Protein AF-A0A9N9SBW0-F1 (afdb_monomer_lite)

Foldseek 3Di:
DDDDDDDDDDPPPPPPPVVVVVVVVVVVVVVVVVVVVVVVVVVVPPPPCPPPNPPDQPPVNVCVVQPPPPPVSVVVVVVVVVVVVVVVVVVVVVVVCVVVPVPPPPPPPPPDPPPPDDPPDPVVVVVVVVVVVVVVVVVVVVVVVVVPDDDD

Organism: Phaedon cochleariae (NCBI:txid80249)

Structure (mmCIF, N/CA/C/O backbone):
data_AF-A0A9N9SBW0-F1
#
_entry.id   AF-A0A9N9SBW0-F1
#
loop_
_atom_site.group_PDB
_atom_site.id
_atom_site.type_symbol
_atom_site.label_atom_id
_atom_site.label_alt_id
_atom_site.label_comp_id
_atom_site.label_asym_id
_atom_site.label_entity_id
_atom_site.label_seq_id
_atom_site.pdbx_PDB_ins_code
_atom_site.Cartn_x
_atom_site.Cartn_y
_atom_site.Cartn_z
_atom_site.occupancy
_atom_site.B_iso_or_equiv
_atom_site.auth_seq_id
_atom_site.auth_comp_id
_atom_site.auth_asym_id
_atom_site.auth_atom_id
_atom_site.pdbx_PDB_model_num
ATOM 1 N N . MET A 1 1 ? 75.207 33.709 -36.723 1.00 50.56 1 MET A N 1
ATOM 2 C CA . MET A 1 1 ? 73.966 33.014 -37.148 1.00 50.56 1 MET A CA 1
ATOM 3 C C . MET A 1 1 ? 74.133 31.522 -36.895 1.00 50.56 1 MET A C 1
ATOM 5 O O . MET A 1 1 ? 75.233 31.042 -37.138 1.00 50.56 1 MET A O 1
ATOM 9 N N . ARG A 1 2 ? 73.044 30.842 -36.482 1.00 40.44 2 ARG A N 1
ATOM 10 C CA . ARG A 1 2 ? 72.905 29.443 -35.987 1.00 40.44 2 ARG A CA 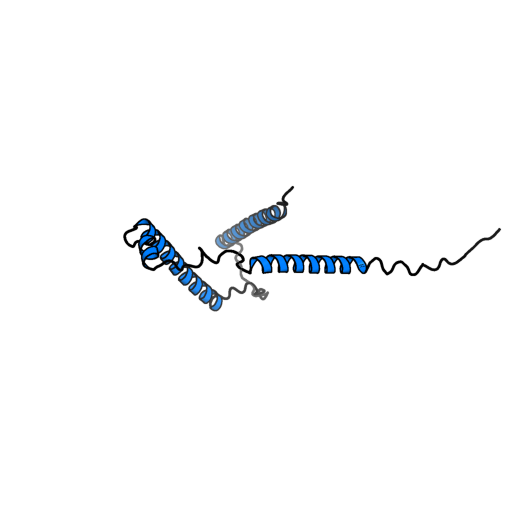1
ATOM 11 C C . ARG A 1 2 ? 73.156 29.338 -34.470 1.00 40.44 2 ARG A C 1
ATOM 13 O O . ARG A 1 2 ? 74.299 29.469 -34.066 1.00 40.44 2 ARG A O 1
ATOM 20 N N . SER A 1 3 ? 72.190 29.361 -33.541 1.00 46.91 3 SER A N 1
ATOM 21 C CA . SER A 1 3 ? 70.863 28.727 -33.336 1.00 46.91 3 SER A CA 1
ATOM 22 C C . SER A 1 3 ? 70.890 27.250 -32.911 1.00 46.91 3 SER A C 1
ATOM 24 O O . SER A 1 3 ? 71.435 26.419 -33.632 1.00 46.91 3 SER A O 1
ATOM 26 N N . ASN A 1 4 ? 70.151 26.988 -31.819 1.00 41.09 4 ASN A N 1
ATOM 27 C CA . ASN A 1 4 ? 69.630 25.723 -31.263 1.00 41.09 4 ASN A CA 1
ATOM 28 C C . ASN A 1 4 ? 70.571 24.944 -30.323 1.00 41.09 4 ASN A C 1
ATOM 30 O O . ASN A 1 4 ? 71.729 24.737 -30.640 1.00 41.09 4 ASN A O 1
ATOM 34 N N . GLY A 1 5 ? 70.143 24.447 -29.161 1.00 45.44 5 GLY A N 1
ATOM 35 C CA . GLY A 1 5 ? 68.828 24.457 -28.521 1.00 45.44 5 GLY A CA 1
ATOM 36 C C . GLY A 1 5 ? 68.987 24.020 -27.062 1.00 45.44 5 GLY A C 1
ATOM 37 O O . GLY A 1 5 ? 69.590 22.988 -26.781 1.00 45.44 5 GLY A O 1
ATOM 38 N N . SER A 1 6 ? 68.484 24.840 -26.140 1.00 42.59 6 SER A N 1
ATOM 39 C CA . SER A 1 6 ? 68.363 24.497 -24.724 1.00 42.59 6 SER A CA 1
ATOM 40 C C . SER A 1 6 ? 67.178 23.547 -24.576 1.00 42.59 6 SER A C 1
ATOM 42 O O . SER A 1 6 ? 66.046 23.919 -24.884 1.00 42.59 6 SER A O 1
ATOM 44 N N . ALA A 1 7 ? 67.455 22.309 -24.172 1.00 44.34 7 ALA A N 1
ATOM 45 C CA . ALA A 1 7 ? 66.445 21.322 -23.844 1.00 44.34 7 ALA A CA 1
ATOM 46 C C . ALA A 1 7 ? 65.642 21.815 -22.632 1.00 44.34 7 ALA A C 1
ATOM 48 O O . ALA A 1 7 ? 66.133 21.843 -21.505 1.00 44.34 7 ALA A O 1
ATOM 49 N N . THR A 1 8 ? 64.396 22.210 -22.870 1.00 46.34 8 THR A N 1
ATOM 50 C CA . THR A 1 8 ? 63.397 22.375 -21.817 1.00 46.34 8 THR A CA 1
ATOM 51 C C . THR A 1 8 ? 63.040 20.995 -21.278 1.00 46.34 8 THR A C 1
ATOM 53 O O . THR A 1 8 ? 62.223 20.282 -21.858 1.00 46.34 8 THR A O 1
ATOM 56 N N . SER A 1 9 ? 63.684 20.607 -20.180 1.00 54.94 9 SER A N 1
ATOM 57 C CA . SER A 1 9 ? 63.224 19.521 -19.315 1.00 54.94 9 SER A CA 1
ATOM 58 C C . SER A 1 9 ? 61.831 19.869 -18.772 1.00 54.94 9 SER A C 1
ATOM 60 O O . SER A 1 9 ? 61.637 20.999 -18.316 1.00 54.94 9 SER A O 1
ATOM 62 N N . PRO A 1 10 ? 60.848 18.953 -18.806 1.00 46.72 10 PRO A N 1
ATOM 63 C CA . PRO A 1 10 ? 59.523 19.238 -18.283 1.00 46.72 10 PRO A CA 1
ATOM 64 C C . PRO A 1 10 ? 59.597 19.297 -16.754 1.00 46.72 10 PRO A C 1
ATOM 66 O O . PRO A 1 10 ? 60.067 18.357 -16.111 1.00 46.72 10 PRO A O 1
ATOM 69 N N . SER A 1 11 ? 59.157 20.427 -16.193 1.00 46.09 11 SER A N 1
ATOM 70 C CA . SER A 1 11 ? 58.989 20.629 -14.753 1.00 46.09 11 SER A CA 1
ATOM 71 C C . SER A 1 11 ? 58.153 19.490 -14.170 1.00 46.09 11 SER A C 1
ATOM 73 O O . SER A 1 11 ? 57.085 19.145 -14.678 1.00 46.09 11 SER A O 1
ATOM 75 N N . SER A 1 12 ? 58.647 18.907 -13.087 1.00 55.41 12 SER A N 1
ATOM 76 C CA . SER A 1 12 ? 58.050 17.833 -12.291 1.00 55.41 12 SER A CA 1
ATOM 77 C C . SER A 1 12 ? 56.804 18.266 -11.497 1.00 55.41 12 SER A C 1
ATOM 79 O O . SER A 1 12 ? 56.531 17.719 -10.431 1.00 55.41 12 SER A O 1
ATOM 81 N N . GLU A 1 13 ? 56.043 19.242 -11.990 1.00 51.81 13 GLU A N 1
ATOM 82 C CA . GLU A 1 13 ? 54.932 19.875 -11.267 1.00 51.81 13 GLU A CA 1
ATOM 83 C C . GLU A 1 13 ? 53.538 19.458 -11.763 1.00 51.81 13 GLU A C 1
ATOM 85 O O . GLU A 1 13 ? 52.548 19.803 -11.131 1.00 51.81 13 GLU A O 1
ATOM 90 N N . ASP A 1 14 ? 53.430 18.641 -12.816 1.00 48.56 14 ASP A N 1
ATOM 91 C CA . ASP A 1 14 ? 52.126 18.305 -13.423 1.00 48.56 14 ASP A CA 1
ATOM 92 C C . ASP A 1 14 ? 51.534 16.940 -12.999 1.00 48.56 14 ASP A C 1
ATOM 94 O O . ASP A 1 14 ? 50.572 16.440 -13.573 1.00 48.56 14 ASP A O 1
ATOM 98 N N . ARG A 1 15 ? 52.089 16.283 -11.968 1.00 51.72 15 ARG A N 1
ATOM 99 C CA . ARG A 1 15 ? 51.561 14.989 -11.465 1.00 51.72 15 ARG A CA 1
ATOM 100 C C . ARG A 1 15 ? 50.748 15.082 -10.173 1.00 51.72 15 ARG A C 1
ATOM 102 O O . ARG A 1 15 ? 50.305 14.055 -9.665 1.00 51.72 15 ARG A O 1
ATOM 109 N N . ARG A 1 16 ? 50.547 16.285 -9.626 1.00 51.50 16 ARG A N 1
ATOM 110 C CA . ARG A 1 16 ? 49.811 16.500 -8.361 1.00 51.50 16 ARG A CA 1
ATOM 111 C C . ARG A 1 16 ? 48.376 17.007 -8.562 1.00 51.50 16 ARG A C 1
ATOM 113 O O . ARG A 1 16 ? 47.607 17.040 -7.609 1.00 51.50 16 ARG A O 1
ATOM 120 N N . SER A 1 17 ? 48.007 17.335 -9.796 1.00 54.47 17 SER A N 1
ATOM 121 C CA . SER A 1 17 ? 46.719 17.935 -10.163 1.00 54.47 17 SER A CA 1
ATOM 122 C C . SER A 1 17 ? 45.614 16.894 -10.392 1.00 54.47 17 SER A C 1
ATOM 124 O O . SER A 1 17 ? 44.450 17.156 -10.121 1.00 54.47 17 SER A O 1
ATOM 126 N N . THR A 1 18 ? 45.959 15.689 -10.861 1.00 55.38 18 THR A N 1
ATOM 127 C CA . THR A 1 18 ? 44.968 14.691 -11.316 1.00 55.38 18 THR A CA 1
ATOM 128 C C . THR A 1 18 ? 44.547 13.677 -10.249 1.00 55.38 18 THR A C 1
ATOM 130 O O . THR A 1 18 ? 43.467 13.101 -10.348 1.00 55.38 18 THR A O 1
ATOM 133 N N . ALA A 1 19 ? 45.362 13.474 -9.208 1.00 56.06 19 ALA A N 1
ATOM 134 C CA . ALA A 1 19 ? 45.031 12.607 -8.071 1.00 56.06 19 ALA A CA 1
ATOM 135 C C . ALA A 1 19 ? 44.216 13.329 -6.982 1.00 56.06 19 ALA A C 1
ATOM 137 O O . ALA A 1 19 ? 43.522 12.679 -6.205 1.00 56.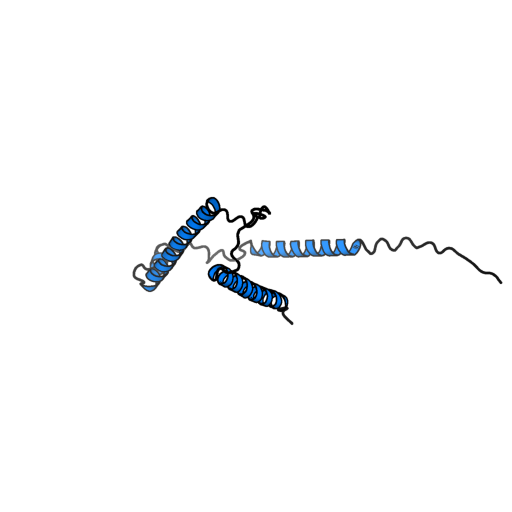06 19 ALA A O 1
ATOM 138 N N . ALA A 1 20 ? 44.268 14.665 -6.952 1.00 60.28 20 ALA A N 1
ATOM 139 C CA . ALA A 1 20 ? 43.554 15.476 -5.973 1.00 60.28 20 ALA A CA 1
ATOM 140 C C . ALA A 1 20 ? 42.035 15.452 -6.206 1.00 60.28 20 ALA A C 1
ATOM 142 O O . ALA A 1 20 ? 41.277 15.313 -5.256 1.00 60.28 20 ALA A O 1
ATOM 143 N N . GLU A 1 21 ? 41.574 15.508 -7.455 1.00 71.81 21 GLU A N 1
ATOM 144 C CA . GLU A 1 21 ? 40.142 15.511 -7.791 1.00 71.81 21 GLU A CA 1
ATOM 145 C C . GLU A 1 21 ? 39.354 14.298 -7.252 1.00 71.81 21 GLU A C 1
ATOM 147 O O . GLU A 1 21 ? 38.363 14.501 -6.541 1.00 71.81 21 GLU A O 1
ATOM 152 N N . PRO A 1 22 ? 39.758 13.032 -7.501 1.00 81.25 22 PRO A N 1
ATOM 153 C CA . PRO A 1 22 ? 39.032 11.883 -6.959 1.00 81.25 22 PRO A CA 1
ATOM 154 C C . PRO A 1 22 ? 39.120 11.803 -5.428 1.00 81.25 22 PRO A C 1
ATOM 156 O O . PRO A 1 22 ? 38.167 11.358 -4.785 1.00 81.25 22 PRO A O 1
ATOM 159 N N . GLU A 1 23 ? 40.221 12.270 -4.833 1.00 85.44 23 GLU A N 1
ATOM 160 C CA . GLU A 1 23 ? 40.404 12.326 -3.380 1.00 85.44 23 GLU A CA 1
ATOM 161 C C . GLU A 1 23 ? 39.472 13.363 -2.734 1.00 85.44 23 GLU A C 1
ATOM 163 O O . GLU A 1 23 ? 38.778 13.044 -1.768 1.00 85.44 23 GLU A O 1
ATOM 168 N N . GLN A 1 24 ? 39.360 14.566 -3.308 1.00 85.94 24 GLN A N 1
ATOM 169 C CA . GLN A 1 24 ? 38.438 15.602 -2.831 1.00 85.94 24 GLN A CA 1
ATOM 170 C C . GLN A 1 24 ? 36.971 15.187 -2.998 1.00 85.94 24 GLN A C 1
ATOM 172 O O . GLN A 1 24 ? 36.145 15.426 -2.110 1.00 85.94 24 GLN A O 1
ATOM 177 N N . GLN A 1 25 ? 36.624 14.509 -4.095 1.00 89.19 25 GLN A N 1
ATOM 178 C CA . GLN A 1 25 ? 35.280 13.962 -4.297 1.00 89.19 25 GLN A CA 1
ATOM 179 C C . GLN A 1 25 ? 34.954 12.862 -3.279 1.00 89.19 25 GLN A C 1
ATOM 181 O O . GLN A 1 25 ? 33.853 12.839 -2.721 1.00 89.19 25 GLN A O 1
ATOM 186 N N . ALA A 1 26 ? 35.901 11.958 -3.011 1.00 92.06 26 ALA A N 1
ATOM 187 C CA . ALA A 1 26 ? 35.743 10.919 -1.997 1.00 92.06 26 ALA A CA 1
ATOM 188 C C . ALA A 1 26 ? 35.609 11.527 -0.592 1.00 92.06 26 ALA A C 1
ATOM 190 O O . ALA A 1 26 ? 34.689 11.169 0.146 1.00 92.06 26 ALA A O 1
ATOM 191 N N . ALA A 1 27 ? 36.451 12.505 -0.252 1.00 94.12 27 ALA A N 1
ATOM 192 C CA . ALA A 1 27 ? 36.383 13.230 1.011 1.00 94.12 27 ALA A CA 1
ATOM 193 C C . ALA A 1 27 ? 35.031 13.937 1.182 1.00 94.12 27 ALA A C 1
ATOM 195 O O . ALA A 1 27 ? 34.382 13.783 2.216 1.00 94.12 27 ALA A O 1
ATOM 196 N N . THR A 1 28 ? 34.545 14.623 0.144 1.00 92.94 28 THR A N 1
ATOM 197 C CA . THR A 1 28 ? 33.238 15.300 0.156 1.00 92.94 28 THR A CA 1
ATOM 198 C C . THR A 1 28 ? 32.091 14.308 0.360 1.00 92.94 28 THR A C 1
ATOM 200 O O . THR A 1 28 ? 31.177 14.572 1.143 1.00 92.94 28 THR A O 1
ATOM 203 N N . LYS A 1 29 ? 32.1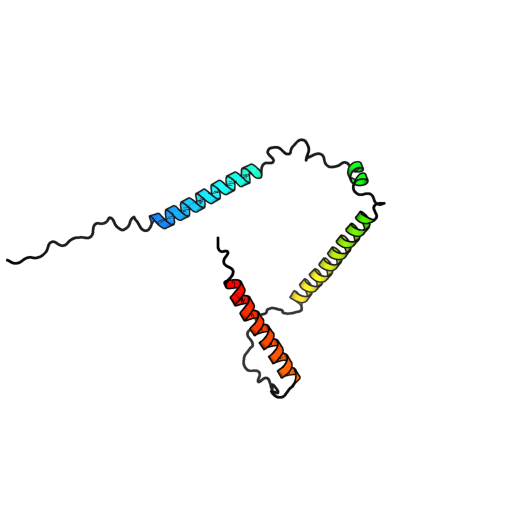46 13.127 -0.274 1.00 95.81 29 LYS A N 1
ATOM 204 C CA . LYS A 1 29 ? 31.155 12.053 -0.075 1.00 95.81 29 LYS A CA 1
ATOM 205 C C . LYS A 1 29 ? 31.162 11.533 1.359 1.00 95.81 29 LYS A C 1
ATOM 207 O O . LYS A 1 29 ? 30.096 11.396 1.955 1.00 95.81 29 LYS A O 1
ATOM 212 N N . ILE A 1 30 ? 32.341 11.288 1.932 1.00 94.69 30 ILE A N 1
ATOM 213 C CA . ILE A 1 30 ? 32.485 10.822 3.319 1.00 94.69 30 ILE A CA 1
ATOM 214 C C . ILE A 1 30 ? 31.972 11.887 4.297 1.00 94.69 30 ILE A C 1
ATOM 216 O O . ILE A 1 30 ? 31.213 11.570 5.213 1.00 94.69 30 ILE A O 1
ATOM 220 N N . GLN A 1 31 ? 32.307 13.159 4.078 1.00 94.06 31 GLN A N 1
ATOM 221 C CA . GLN A 1 31 ? 31.833 14.277 4.896 1.00 94.06 31 GLN A CA 1
ATOM 222 C C . GLN A 1 31 ? 30.311 14.445 4.809 1.00 94.06 31 GLN A C 1
ATOM 224 O O . GLN A 1 31 ? 29.645 14.603 5.835 1.00 94.06 31 GLN A O 1
ATOM 229 N N . ALA A 1 32 ? 29.742 14.365 3.604 1.00 94.75 32 ALA A N 1
ATOM 230 C CA . ALA A 1 32 ? 28.301 14.437 3.389 1.00 94.75 32 ALA A CA 1
ATOM 231 C C . ALA A 1 32 ? 27.572 13.256 4.049 1.00 94.75 32 ALA A C 1
ATOM 233 O O . ALA A 1 32 ? 26.579 13.464 4.752 1.00 94.75 32 ALA A O 1
ATOM 234 N N . ALA A 1 33 ? 28.097 12.037 3.890 1.00 95.12 33 ALA A N 1
ATOM 235 C CA . ALA A 1 33 ? 27.565 10.835 4.520 1.00 95.12 33 ALA A CA 1
ATOM 236 C C . ALA A 1 33 ? 27.621 10.930 6.050 1.00 95.12 33 ALA A C 1
ATOM 238 O O . ALA A 1 33 ? 26.631 10.639 6.718 1.00 95.12 33 ALA A O 1
ATOM 239 N N . PHE A 1 34 ? 28.731 11.406 6.616 1.00 95.62 34 PHE A N 1
ATOM 240 C CA . PHE A 1 34 ? 28.892 11.558 8.060 1.00 95.62 34 PHE A CA 1
ATOM 241 C C . PHE A 1 34 ? 27.989 12.652 8.637 1.00 95.62 34 PHE A C 1
ATOM 243 O O . PHE A 1 34 ? 27.331 12.437 9.655 1.00 95.62 34 PHE A O 1
ATOM 250 N N . ARG A 1 35 ? 27.882 13.807 7.966 1.00 93.44 35 ARG A N 1
ATOM 251 C CA . ARG A 1 35 ? 26.934 14.868 8.340 1.00 93.44 35 ARG A CA 1
ATOM 252 C C . ARG A 1 35 ? 25.496 14.349 8.309 1.00 93.44 35 ARG A C 1
ATOM 254 O O . ARG A 1 35 ? 24.746 14.570 9.259 1.00 93.44 35 ARG A O 1
ATOM 261 N N . GLY A 1 36 ? 25.137 13.609 7.259 1.00 95.62 36 GLY A N 1
ATOM 262 C CA . GLY A 1 36 ? 23.840 12.947 7.139 1.00 95.62 36 GLY A CA 1
ATOM 263 C C . GLY A 1 36 ? 23.602 11.927 8.252 1.00 95.62 36 GLY A C 1
ATOM 264 O O . GLY A 1 36 ? 22.545 11.934 8.874 1.00 95.62 36 GLY A O 1
ATOM 265 N N . HIS A 1 37 ? 24.592 11.091 8.562 1.00 94.44 37 HIS A N 1
ATOM 266 C CA . HIS A 1 37 ? 24.520 10.106 9.637 1.00 94.44 37 HIS A CA 1
ATOM 267 C C . HIS A 1 37 ? 24.346 10.762 11.013 1.00 94.44 37 HIS A C 1
ATOM 269 O O . HIS A 1 37 ? 23.492 10.325 11.776 1.00 94.44 37 HIS A O 1
ATOM 275 N N . ARG A 1 38 ? 25.075 11.847 11.317 1.00 91.50 38 ARG A N 1
ATOM 276 C CA . ARG A 1 38 ? 24.911 12.612 12.569 1.00 91.50 38 ARG A CA 1
ATOM 277 C C . ARG A 1 38 ? 23.514 13.211 12.697 1.00 91.50 38 ARG A C 1
ATOM 279 O O . ARG A 1 38 ? 22.912 13.102 13.757 1.00 91.50 38 ARG A O 1
ATOM 286 N N . SER A 1 39 ? 22.996 13.798 11.618 1.00 88.56 39 SER A N 1
ATOM 287 C CA . SER A 1 39 ? 21.649 14.380 11.588 1.00 88.56 39 SER A CA 1
ATOM 288 C C . SER A 1 39 ? 20.562 13.307 11.760 1.00 88.56 39 SER A C 1
ATOM 290 O O . SER A 1 39 ? 19.613 13.479 12.521 1.00 88.56 39 SER A O 1
ATOM 292 N N . ARG A 1 40 ? 20.739 12.134 11.138 1.00 89.25 40 ARG A N 1
ATOM 293 C CA . ARG A 1 40 ? 19.863 10.970 11.348 1.00 89.25 40 ARG A CA 1
ATOM 294 C C . ARG A 1 40 ? 19.992 10.396 12.761 1.00 89.25 40 ARG A C 1
ATOM 296 O O . ARG A 1 40 ? 18.985 10.007 13.334 1.00 89.25 40 ARG A O 1
ATOM 303 N N . GLN A 1 41 ? 21.190 10.368 13.350 1.00 86.19 41 GLN A N 1
ATOM 304 C CA . GLN A 1 41 ? 21.402 9.920 14.731 1.00 86.19 41 GLN A CA 1
ATOM 305 C C . GLN A 1 41 ? 20.769 10.860 15.759 1.00 86.19 41 GLN A C 1
ATOM 307 O O . GLN A 1 41 ? 20.182 10.368 16.719 1.00 86.19 41 GLN A O 1
ATOM 312 N N . SER A 1 42 ? 20.841 12.181 15.560 1.00 78.69 42 SER A N 1
ATOM 313 C CA . SER A 1 42 ? 20.170 13.136 16.449 1.00 78.69 42 SER A CA 1
ATOM 314 C C . SER A 1 42 ? 18.648 13.017 16.376 1.00 78.69 42 SER A C 1
ATOM 316 O O . SER A 1 42 ? 17.993 13.191 17.392 1.00 78.69 42 SER A O 1
ATOM 318 N N . MET A 1 43 ? 18.095 12.663 15.209 1.00 73.75 43 MET A N 1
ATOM 319 C CA . MET A 1 43 ? 16.663 12.363 15.050 1.00 73.75 43 MET A CA 1
ATOM 320 C C . MET A 1 43 ? 16.267 10.961 15.546 1.00 73.75 43 MET A C 1
ATOM 322 O O . MET A 1 43 ? 15.108 10.727 15.866 1.00 73.75 43 MET A O 1
ATOM 326 N N . LYS A 1 44 ? 17.212 10.012 15.608 1.00 76.44 44 LYS A N 1
ATOM 327 C CA . LYS A 1 44 ? 16.980 8.646 16.110 1.00 76.44 44 LYS A CA 1
ATOM 328 C C . LYS A 1 44 ? 16.902 8.588 17.641 1.00 76.44 44 LYS A C 1
ATOM 330 O O . LYS A 1 44 ? 16.363 7.632 18.191 1.00 76.44 44 LYS A O 1
ATOM 335 N N . GLN A 1 45 ? 17.433 9.595 18.330 1.00 58.28 45 GLN A N 1
ATOM 336 C CA . GLN A 1 45 ? 17.143 9.829 19.741 1.00 58.28 45 GLN A CA 1
ATOM 337 C C . GLN A 1 45 ? 15.772 10.518 19.822 1.00 58.28 45 GLN A C 1
ATOM 339 O O . GLN A 1 45 ? 15.619 11.576 19.214 1.00 58.28 45 GLN A O 1
ATOM 344 N N . PRO A 1 46 ? 14.776 9.983 20.553 1.00 56.97 46 PRO A N 1
ATOM 345 C CA . PRO A 1 46 ? 13.522 10.687 20.800 1.00 56.97 46 PRO A CA 1
ATOM 346 C C . PRO A 1 46 ? 13.788 11.842 21.777 1.00 56.97 46 PRO A C 1
ATOM 348 O O . PRO A 1 46 ? 13.460 11.776 22.961 1.00 56.97 46 PRO A O 1
ATOM 351 N N . ALA A 1 47 ? 14.444 12.895 21.296 1.00 53.56 47 ALA A N 1
ATOM 352 C CA . ALA A 1 47 ? 14.597 14.149 22.007 1.00 53.56 47 ALA A CA 1
ATOM 353 C C . ALA A 1 47 ? 13.261 14.900 21.915 1.00 53.56 47 ALA A C 1
ATOM 355 O O . ALA A 1 47 ? 13.049 15.689 21.000 1.00 53.56 47 ALA A O 1
ATOM 356 N N . GLY A 1 48 ? 12.344 14.591 22.839 1.00 49.81 48 GLY A N 1
ATOM 357 C CA . GLY A 1 48 ? 11.135 15.392 23.074 1.00 49.81 48 GLY A CA 1
ATOM 358 C C . GLY A 1 48 ? 9.785 14.671 23.032 1.00 49.81 48 GLY A C 1
ATOM 359 O O . GLY A 1 48 ? 8.774 15.323 23.238 1.00 49.81 48 GLY A O 1
ATOM 360 N N . ALA A 1 49 ? 9.725 13.353 22.819 1.00 49.34 49 ALA A N 1
ATOM 361 C CA . ALA A 1 49 ? 8.454 12.607 22.755 1.00 49.34 49 ALA A CA 1
ATOM 362 C C . ALA A 1 49 ? 8.189 11.736 24.001 1.00 49.34 49 ALA A C 1
ATOM 364 O O . ALA A 1 49 ? 7.673 10.627 23.884 1.00 49.34 49 ALA A O 1
ATOM 365 N N . LYS A 1 50 ? 8.613 12.180 25.192 1.00 51.25 50 LYS A N 1
ATOM 366 C CA . LYS A 1 50 ? 8.628 11.341 26.407 1.00 51.25 50 LYS A CA 1
ATOM 367 C C . LYS A 1 50 ? 7.657 11.724 27.527 1.00 51.25 50 LYS A C 1
ATOM 369 O O . LYS A 1 50 ? 7.794 11.155 28.601 1.00 51.25 50 LYS A O 1
ATOM 374 N N . GLU A 1 51 ? 6.652 12.567 27.289 1.00 52.09 51 GLU A N 1
ATOM 375 C CA . GLU A 1 51 ? 5.597 12.786 28.304 1.00 52.09 51 GLU A CA 1
ATOM 376 C C . GLU A 1 51 ? 4.146 12.648 27.814 1.00 52.09 51 GLU A C 1
ATOM 378 O O . GLU A 1 51 ? 3.297 12.301 28.625 1.00 52.09 51 GLU A O 1
ATOM 383 N N . GLU A 1 52 ? 3.851 12.750 26.511 1.00 50.81 52 GLU A N 1
ATOM 384 C CA . GLU A 1 52 ? 2.476 12.530 25.999 1.00 50.81 52 GLU A CA 1
ATOM 385 C C . GLU A 1 52 ? 2.321 11.342 25.036 1.00 50.81 52 GLU A C 1
ATOM 387 O O . GLU A 1 52 ? 1.240 10.774 24.941 1.00 50.81 52 GLU A O 1
ATOM 392 N N . ALA A 1 53 ? 3.392 10.886 24.377 1.00 53.62 53 ALA A N 1
ATOM 393 C CA . ALA A 1 53 ? 3.323 9.796 23.391 1.00 53.62 53 ALA A CA 1
ATOM 394 C C . ALA A 1 53 ? 3.631 8.393 23.961 1.00 53.62 53 ALA A C 1
ATOM 396 O O . ALA A 1 53 ? 3.636 7.416 23.218 1.00 53.62 53 ALA A O 1
ATOM 397 N N . ALA A 1 54 ? 3.933 8.286 25.260 1.00 53.78 54 ALA A N 1
ATOM 398 C CA . ALA A 1 54 ? 4.354 7.039 25.912 1.00 53.78 54 ALA A CA 1
ATOM 399 C C . ALA A 1 54 ? 3.301 6.435 26.855 1.00 53.78 54 ALA A C 1
ATOM 401 O O . ALA A 1 54 ? 3.556 5.397 27.465 1.00 53.78 54 ALA A O 1
ATOM 402 N N . ARG A 1 55 ? 2.130 7.065 27.005 1.00 64.00 55 ARG A N 1
ATOM 403 C CA . ARG A 1 55 ? 1.019 6.419 27.702 1.00 64.00 55 ARG A CA 1
ATOM 404 C C . ARG A 1 55 ? 0.408 5.427 26.726 1.00 64.00 55 ARG A C 1
ATOM 406 O O . ARG A 1 55 ? -0.268 5.838 25.788 1.00 64.00 55 ARG A O 1
ATOM 413 N N . GLU A 1 56 ? 0.691 4.139 26.921 1.00 75.94 56 GLU A N 1
ATOM 414 C CA . GLU A 1 56 ? -0.071 3.097 26.235 1.00 75.94 56 GLU A CA 1
ATOM 415 C C . GLU A 1 56 ? -1.559 3.393 26.467 1.00 75.94 56 GLU A C 1
ATOM 417 O O . GLU A 1 56 ? -1.951 3.622 27.623 1.00 75.94 56 GLU A O 1
ATOM 422 N N . PRO A 1 57 ? -2.366 3.492 25.396 1.00 81.06 57 PRO A N 1
ATOM 423 C CA . PRO A 1 57 ? -3.782 3.766 25.546 1.00 81.06 57 PRO A CA 1
ATOM 424 C C . PRO A 1 57 ? -4.369 2.682 26.442 1.00 81.06 57 PRO A C 1
ATOM 426 O O . PRO A 1 57 ? -4.084 1.490 26.274 1.00 81.06 57 PRO A O 1
ATOM 429 N N . THR A 1 58 ? -5.130 3.093 27.455 1.00 86.56 58 THR A N 1
ATOM 430 C CA . THR A 1 58 ? -5.746 2.112 28.342 1.00 86.56 58 THR A CA 1
ATOM 431 C C . THR A 1 58 ? -6.727 1.275 27.531 1.00 86.56 58 THR A C 1
ATOM 433 O O . THR A 1 58 ? -7.281 1.719 26.525 1.00 86.56 58 THR A O 1
ATOM 436 N N . ARG A 1 59 ? -6.964 0.040 27.975 1.00 86.00 59 ARG A N 1
ATOM 437 C CA . ARG A 1 59 ? -7.934 -0.852 27.332 1.00 86.00 59 ARG A CA 1
ATOM 438 C C . ARG A 1 59 ? -9.300 -0.181 27.133 1.00 86.00 59 ARG A C 1
ATOM 440 O O . ARG A 1 59 ? -9.908 -0.358 26.090 1.00 86.00 59 ARG A O 1
ATOM 447 N N . GLU A 1 60 ? -9.735 0.614 28.105 1.00 86.62 60 GLU A N 1
ATOM 448 C CA . GLU A 1 60 ? -10.993 1.370 28.063 1.00 86.62 60 GLU A CA 1
ATOM 449 C C . GLU A 1 60 ? -11.002 2.422 26.943 1.00 86.62 60 GLU A C 1
ATOM 451 O O . GLU A 1 60 ? -11.988 2.540 26.227 1.00 86.62 60 GLU A O 1
ATOM 456 N N . GLN A 1 61 ? -9.890 3.137 26.742 1.00 86.56 61 GLN A N 1
ATOM 457 C CA . GLN A 1 61 ? -9.756 4.123 25.662 1.00 86.56 61 GLN A CA 1
ATOM 458 C C . GLN A 1 61 ? -9.794 3.455 24.283 1.00 86.56 61 GLN A C 1
ATOM 460 O O . GLN A 1 61 ? -10.416 3.971 23.361 1.00 86.56 61 GLN A O 1
ATOM 465 N N . LEU A 1 62 ? -9.174 2.278 24.155 1.00 87.31 62 LEU A N 1
ATOM 466 C CA . LEU A 1 62 ? -9.238 1.475 22.932 1.00 87.31 62 LEU A CA 1
ATOM 467 C C . LEU A 1 62 ? -10.644 0.920 22.681 1.00 87.31 62 LEU A C 1
ATOM 469 O O . LEU A 1 62 ? -11.088 0.901 21.541 1.00 87.31 62 LEU A O 1
ATOM 473 N N . GLU A 1 63 ? -11.349 0.464 23.716 1.00 86.56 63 GLU A N 1
ATOM 474 C CA . GLU A 1 63 ? -12.729 -0.024 23.584 1.00 86.56 63 GLU A CA 1
ATOM 475 C C . GLU A 1 63 ? -13.704 1.107 23.208 1.00 86.56 63 GLU A C 1
ATOM 477 O O . GLU A 1 63 ? -14.669 0.859 22.485 1.00 86.56 63 GLU A O 1
ATOM 482 N N . GLU A 1 64 ? -13.440 2.346 23.639 1.00 86.75 64 GLU A N 1
ATOM 483 C CA . GLU A 1 64 ? -14.224 3.526 23.255 1.00 86.75 64 GLU A CA 1
ATOM 484 C C . GLU A 1 64 ? -13.943 3.994 21.817 1.00 86.75 64 GLU A C 1
ATOM 486 O O . GLU A 1 64 ? -14.870 4.418 21.128 1.00 86.75 64 GLU A O 1
ATOM 491 N N . GLU A 1 65 ? -12.700 3.886 21.341 1.00 85.75 65 GLU A N 1
ATOM 492 C CA . GLU A 1 65 ? -12.323 4.235 19.963 1.00 85.75 65 GLU A CA 1
ATOM 493 C C . GLU A 1 65 ? -12.706 3.136 18.954 1.00 85.75 65 GLU A C 1
ATOM 495 O O . GLU A 1 65 ? -13.170 3.429 17.853 1.00 85.75 65 GLU A O 1
ATOM 500 N N . PHE A 1 66 ? -12.565 1.862 19.332 1.00 88.44 66 PHE A N 1
ATOM 501 C CA . PHE A 1 66 ? -12.827 0.697 18.481 1.00 88.44 66 PHE A CA 1
ATOM 502 C C . PHE A 1 66 ? -14.087 -0.052 18.906 1.00 88.44 66 PHE A C 1
ATOM 504 O O . PHE A 1 66 ? -14.055 -1.241 19.247 1.00 88.44 66 PHE A O 1
ATOM 511 N N . ARG A 1 67 ? -15.223 0.643 18.891 1.00 91.06 67 ARG A N 1
ATOM 512 C CA . ARG A 1 67 ? -16.471 0.053 19.369 1.00 91.06 67 ARG A CA 1
ATOM 513 C C . ARG A 1 67 ? -16.974 -1.034 18.426 1.00 91.06 67 ARG A C 1
ATOM 515 O O . ARG A 1 67 ? -17.036 -0.865 17.212 1.00 91.06 67 ARG A O 1
ATOM 522 N N . MET A 1 68 ? -17.406 -2.154 18.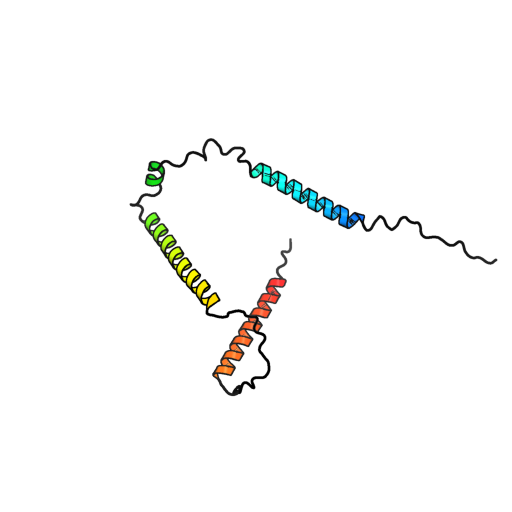998 1.00 84.38 68 MET A N 1
ATOM 523 C CA . MET A 1 68 ? -17.958 -3.271 18.223 1.00 84.38 68 MET A CA 1
ATOM 524 C C . MET A 1 68 ? -19.339 -2.982 17.616 1.00 84.38 68 MET A C 1
ATOM 526 O O . MET A 1 68 ? -19.782 -3.723 16.742 1.00 84.38 68 MET A O 1
ATOM 530 N N . ASP A 1 69 ? -20.031 -1.945 18.091 1.00 90.56 69 ASP A N 1
ATOM 531 C CA . ASP A 1 69 ? -21.307 -1.477 17.542 1.00 90.56 69 ASP A CA 1
ATOM 532 C C . ASP A 1 69 ? -21.130 -0.510 16.356 1.00 90.56 69 ASP A C 1
ATOM 534 O O . ASP A 1 69 ? -22.101 -0.234 15.649 1.00 90.56 69 ASP A O 1
ATOM 538 N N . ASP A 1 70 ? -19.905 -0.044 16.083 1.00 94.12 70 ASP A N 1
ATOM 539 C CA . ASP A 1 70 ? -19.601 0.788 14.922 1.00 94.12 70 ASP A CA 1
ATOM 540 C C . ASP A 1 70 ? -19.596 -0.060 13.639 1.00 94.12 70 ASP A C 1
ATOM 542 O O . ASP A 1 70 ? -18.680 -0.840 13.344 1.00 94.12 70 ASP A O 1
ATOM 546 N N . GLN A 1 71 ? -20.660 0.101 12.853 1.00 93.12 71 GLN A N 1
ATOM 547 C CA . GLN A 1 71 ? -20.859 -0.626 11.607 1.00 93.12 71 GLN A CA 1
ATOM 548 C C . GLN A 1 71 ? -19.808 -0.273 10.539 1.00 93.12 71 GLN A C 1
ATOM 550 O O . GLN A 1 71 ? -19.424 -1.152 9.759 1.00 93.12 71 GLN A O 1
ATOM 555 N N . GLU A 1 72 ? -19.329 0.975 10.493 1.00 93.88 72 GLU A N 1
ATOM 556 C CA . GLU A 1 72 ? -18.320 1.405 9.520 1.00 93.88 72 GLU A CA 1
ATOM 557 C C . GLU A 1 72 ? -16.967 0.778 9.845 1.00 93.88 72 GLU A C 1
ATOM 559 O O . GLU A 1 72 ? -16.323 0.192 8.964 1.00 93.88 72 GLU A O 1
ATOM 564 N N . LEU A 1 73 ? -16.584 0.812 11.123 1.00 93.62 73 LEU A N 1
ATOM 565 C CA . LEU A 1 73 ? -15.372 0.169 11.613 1.00 93.62 73 LEU A CA 1
ATOM 566 C C . LEU A 1 73 ? -15.396 -1.345 11.363 1.00 93.62 73 LEU A C 1
ATOM 568 O O . LEU A 1 73 ? -14.435 -1.898 10.817 1.00 93.62 73 LEU A O 1
ATOM 572 N N . CYS A 1 74 ? -16.506 -2.021 11.679 1.00 93.12 74 CYS A N 1
ATOM 573 C CA . CYS A 1 74 ? -16.665 -3.454 11.419 1.00 93.12 74 CYS A CA 1
ATOM 574 C C . CYS A 1 74 ? -16.527 -3.793 9.928 1.00 93.12 74 CYS A C 1
ATOM 576 O O . CYS A 1 74 ? -15.859 -4.767 9.556 1.00 93.12 74 CYS A O 1
ATOM 578 N N . HIS A 1 75 ? -17.136 -2.991 9.052 1.00 95.56 75 HIS A N 1
ATOM 579 C CA . HIS A 1 75 ? -17.058 -3.195 7.609 1.00 95.56 75 HIS A CA 1
ATOM 580 C C . HIS A 1 75 ? -15.629 -2.978 7.083 1.00 95.56 75 HIS A C 1
ATOM 582 O O . HIS A 1 75 ? -15.119 -3.792 6.304 1.00 95.56 75 HIS A O 1
ATOM 588 N N . ALA A 1 76 ? -14.947 -1.926 7.546 1.00 96.06 76 ALA A N 1
ATOM 589 C CA . ALA A 1 76 ? -13.558 -1.651 7.195 1.00 96.06 76 ALA A CA 1
ATOM 590 C C . ALA A 1 76 ? -12.622 -2.781 7.651 1.00 96.06 76 ALA A C 1
ATOM 592 O O . ALA A 1 76 ? -11.843 -3.300 6.843 1.00 96.06 76 ALA A O 1
ATOM 593 N N . ALA A 1 77 ? -12.751 -3.226 8.904 1.00 95.56 77 ALA A N 1
ATOM 594 C CA . ALA A 1 77 ? -11.987 -4.343 9.453 1.00 95.56 77 ALA A CA 1
ATOM 595 C C . ALA A 1 77 ? -12.203 -5.626 8.636 1.00 95.56 77 ALA A C 1
ATOM 597 O O . ALA A 1 77 ? -11.237 -6.271 8.222 1.00 95.56 77 ALA A O 1
ATOM 598 N N . THR A 1 78 ? -13.460 -5.943 8.308 1.00 96.44 78 THR A N 1
ATOM 599 C CA . THR A 1 78 ? -13.815 -7.101 7.472 1.00 96.44 78 THR A CA 1
ATOM 600 C C . THR A 1 78 ? -13.146 -7.030 6.097 1.00 96.44 78 THR A C 1
ATOM 602 O O . THR A 1 78 ? -12.591 -8.021 5.616 1.00 96.44 78 THR A O 1
ATOM 605 N N . LYS A 1 79 ? -13.136 -5.852 5.459 1.00 97.88 79 LYS A N 1
ATOM 606 C CA . LYS A 1 79 ? -12.499 -5.646 4.150 1.00 97.88 79 LYS A CA 1
ATOM 607 C C . LYS A 1 79 ? -10.983 -5.840 4.208 1.00 97.88 79 LYS A C 1
ATOM 609 O O . LYS A 1 79 ? -10.421 -6.491 3.324 1.00 97.88 79 LYS A O 1
ATOM 614 N N . ILE A 1 80 ? -10.328 -5.316 5.244 1.00 97.12 80 ILE A N 1
ATOM 615 C CA . ILE A 1 80 ? -8.882 -5.480 5.462 1.00 97.12 80 ILE A CA 1
ATOM 616 C C .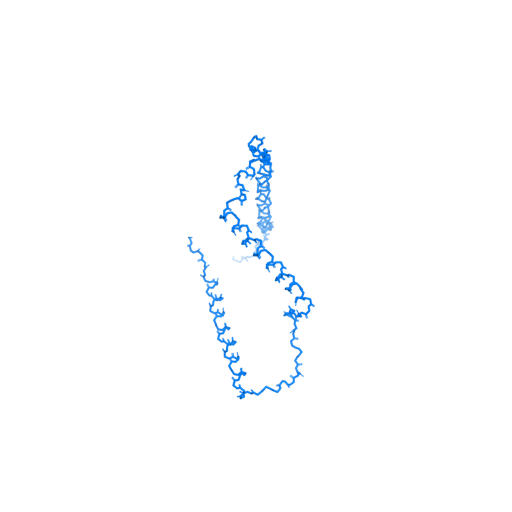 ILE A 1 80 ? -8.546 -6.961 5.659 1.00 97.12 80 ILE A C 1
ATOM 618 O O . ILE A 1 80 ? -7.669 -7.491 4.975 1.00 97.12 80 ILE A O 1
ATOM 622 N N . GLN A 1 81 ? -9.286 -7.652 6.528 1.00 96.56 81 GLN A N 1
ATOM 623 C CA . GLN A 1 81 ? -9.095 -9.077 6.806 1.00 96.56 81 GLN A CA 1
ATOM 624 C C . GLN A 1 81 ? -9.303 -9.939 5.555 1.00 96.56 81 GLN A C 1
ATOM 626 O O . GLN A 1 81 ? -8.484 -10.811 5.259 1.00 96.56 81 GLN A O 1
ATOM 631 N N . ALA A 1 82 ? -10.363 -9.679 4.785 1.00 97.44 82 ALA A N 1
ATOM 632 C CA . ALA A 1 82 ? -10.644 -10.399 3.547 1.00 97.44 82 ALA A CA 1
ATOM 633 C C . ALA A 1 82 ? -9.547 -10.178 2.494 1.00 97.44 82 ALA A C 1
ATOM 635 O O . ALA A 1 82 ? -9.086 -11.139 1.871 1.00 97.44 82 ALA A O 1
ATOM 636 N N . SER A 1 83 ? -9.094 -8.930 2.331 1.00 97.38 83 SER A N 1
ATOM 637 C CA . SER A 1 83 ? -7.999 -8.579 1.422 1.00 97.38 83 SER A CA 1
ATOM 638 C C . SER A 1 83 ? -6.701 -9.286 1.812 1.00 97.38 83 SER A C 1
ATOM 640 O O . SER A 1 83 ? -6.071 -9.923 0.966 1.00 97.38 83 SER A O 1
ATOM 642 N N . PHE A 1 84 ? -6.344 -9.256 3.101 1.00 97.88 84 PHE A N 1
ATOM 643 C CA . PHE A 1 84 ? -5.136 -9.899 3.611 1.00 97.88 84 PHE A CA 1
ATOM 644 C C . PHE A 1 84 ? -5.188 -11.419 3.461 1.00 97.88 84 PHE A C 1
ATOM 646 O O . PHE A 1 84 ? -4.250 -12.007 2.928 1.00 97.88 84 PHE A O 1
ATOM 653 N N . ARG A 1 85 ? -6.299 -12.064 3.842 1.00 96.75 85 ARG A N 1
ATOM 654 C CA . ARG A 1 85 ? -6.481 -13.510 3.643 1.00 96.75 85 ARG A CA 1
ATOM 655 C C . ARG A 1 85 ? -6.321 -13.882 2.170 1.00 96.75 85 ARG A C 1
ATOM 657 O O . ARG A 1 85 ? -5.577 -14.803 1.855 1.00 96.75 85 ARG A O 1
ATOM 664 N N . GLY A 1 86 ? -6.956 -13.130 1.268 1.00 97.31 86 GLY A N 1
ATOM 665 C CA . GLY A 1 86 ? -6.816 -13.341 -0.173 1.00 97.31 86 GLY A CA 1
ATOM 666 C C . GLY A 1 86 ? -5.386 -13.126 -0.676 1.00 97.31 86 GLY A C 1
ATOM 667 O O . GLY A 1 86 ? -4.907 -13.897 -1.504 1.00 97.31 86 GLY A O 1
ATOM 668 N N . HIS A 1 87 ? -4.686 -12.106 -0.174 1.00 96.50 87 HIS A N 1
ATOM 669 C CA . HIS A 1 87 ? -3.280 -11.861 -0.491 1.00 96.50 87 HIS A CA 1
ATOM 670 C C . HIS A 1 87 ? -2.390 -13.016 -0.022 1.00 96.50 87 HIS A C 1
ATOM 672 O O . HIS A 1 87 ? -1.558 -13.480 -0.792 1.00 96.50 87 HIS A O 1
ATOM 678 N N . MET A 1 88 ? -2.592 -13.526 1.194 1.00 94.88 88 MET A N 1
ATOM 679 C CA . MET A 1 88 ? -1.818 -14.649 1.729 1.00 94.88 88 MET A CA 1
ATOM 680 C C . MET A 1 88 ? -2.078 -15.950 0.963 1.00 94.88 88 MET A C 1
ATOM 682 O O . MET A 1 88 ? -1.137 -16.708 0.747 1.00 94.88 88 MET A O 1
ATOM 686 N N . SER A 1 89 ? -3.311 -16.211 0.515 1.00 93.12 89 SER A N 1
ATOM 687 C CA . SER A 1 89 ? -3.608 -17.350 -0.368 1.00 93.12 89 SER A CA 1
ATOM 688 C C . SER A 1 89 ? -2.880 -17.228 -1.707 1.00 93.12 89 SER A C 1
ATOM 690 O O . SER A 1 89 ? -2.127 -18.124 -2.069 1.00 93.12 89 SER A O 1
ATOM 692 N N . ARG A 1 90 ? -3.013 -16.084 -2.394 1.00 93.19 90 ARG A N 1
ATOM 693 C CA . ARG A 1 90 ? -2.342 -15.845 -3.684 1.00 93.19 90 ARG A CA 1
ATOM 694 C C . ARG A 1 90 ? -0.823 -15.846 -3.569 1.00 93.19 90 ARG A C 1
ATOM 696 O O . ARG A 1 90 ? -0.147 -16.299 -4.481 1.00 93.19 90 ARG A O 1
ATOM 703 N N . LYS A 1 91 ? -0.275 -15.335 -2.464 1.00 92.50 91 LYS A N 1
ATOM 704 C CA . LYS A 1 91 ? 1.166 -15.345 -2.208 1.00 92.50 91 LYS A CA 1
ATOM 705 C C . LYS A 1 91 ? 1.678 -16.773 -2.029 1.00 92.50 91 LYS A C 1
ATOM 707 O O . LYS A 1 91 ? 2.666 -17.113 -2.659 1.00 92.50 91 LYS A O 1
ATOM 712 N N . GLN A 1 92 ? 0.981 -17.604 -1.255 1.00 86.44 92 GLN A N 1
ATOM 713 C CA . GLN A 1 92 ? 1.330 -19.021 -1.097 1.00 86.44 92 GLN A CA 1
ATOM 714 C C . GLN A 1 92 ? 1.186 -19.804 -2.404 1.00 86.44 92 GLN A C 1
ATOM 716 O O . GLN A 1 92 ? 2.008 -20.665 -2.692 1.00 86.44 92 GLN A O 1
ATOM 721 N N . GLU A 1 93 ? 0.154 -19.520 -3.201 1.00 80.88 93 GLU A N 1
ATOM 722 C CA . GLU A 1 93 ? 0.007 -20.107 -4.536 1.00 80.88 93 GLU A CA 1
ATOM 723 C C . GLU A 1 93 ? 1.140 -19.668 -5.455 1.00 80.88 93 GLU A C 1
ATOM 725 O O . GLU A 1 93 ? 1.724 -20.520 -6.101 1.00 80.88 93 GLU A O 1
ATOM 730 N N . ASN A 1 94 ? 1.507 -18.385 -5.471 1.00 76.25 94 ASN A N 1
ATOM 731 C CA . ASN A 1 94 ? 2.618 -17.882 -6.275 1.00 76.25 94 ASN A CA 1
ATOM 732 C C . ASN A 1 94 ? 3.971 -18.443 -5.812 1.00 76.25 94 ASN A C 1
ATOM 734 O O . ASN A 1 94 ? 4.799 -18.775 -6.645 1.00 76.25 94 ASN A O 1
ATOM 738 N N . GLU A 1 95 ? 4.196 -18.597 -4.505 1.00 74.38 95 GLU A N 1
ATOM 739 C CA . GLU A 1 95 ? 5.393 -19.257 -3.962 1.00 74.38 95 GLU A CA 1
ATOM 740 C C . GLU A 1 95 ? 5.455 -20.731 -4.397 1.00 74.38 95 GLU A C 1
ATOM 742 O O . GLU A 1 95 ? 6.492 -21.173 -4.881 1.00 74.38 95 GLU A O 1
ATOM 747 N N . LYS A 1 96 ? 4.334 -21.464 -4.354 1.00 64.06 96 LYS A N 1
ATOM 748 C CA . LYS A 1 96 ? 4.255 -22.855 -4.843 1.00 64.06 96 LYS A CA 1
ATOM 749 C C . LYS A 1 96 ? 4.364 -22.968 -6.365 1.00 64.06 96 LYS A C 1
ATOM 751 O O . LYS A 1 96 ? 5.003 -23.884 -6.864 1.00 64.06 96 LYS A O 1
ATOM 756 N N . HIS A 1 97 ? 3.774 -22.037 -7.113 1.00 54.84 97 HIS A N 1
ATOM 757 C CA . HIS A 1 97 ? 3.906 -21.969 -8.568 1.00 54.84 97 HIS A CA 1
ATOM 758 C C . HIS A 1 97 ? 5.315 -21.539 -8.991 1.00 54.84 97 HIS A C 1
ATOM 760 O O . HIS A 1 97 ? 5.704 -21.847 -10.103 1.00 54.84 97 HIS A O 1
ATOM 766 N N . ASN A 1 98 ? 6.098 -20.859 -8.150 1.00 53.06 98 ASN A N 1
ATOM 767 C CA . ASN A 1 98 ? 7.506 -20.571 -8.448 1.00 53.06 98 ASN A CA 1
ATOM 768 C C . ASN A 1 98 ? 8.407 -21.802 -8.219 1.00 53.06 98 ASN A C 1
ATOM 770 O O . ASN A 1 98 ? 9.472 -21.904 -8.819 1.00 53.06 98 ASN A O 1
ATOM 774 N N . GLU A 1 99 ? 7.975 -22.754 -7.383 1.00 50.88 99 GLU A N 1
ATOM 775 C CA . GLU A 1 99 ? 8.677 -24.027 -7.160 1.00 50.88 99 GLU A CA 1
ATOM 776 C C . GLU A 1 99 ? 8.258 -25.138 -8.149 1.00 50.88 99 GLU A C 1
ATOM 778 O O . GLU A 1 99 ? 9.101 -25.947 -8.529 1.00 50.88 99 GLU A O 1
ATOM 783 N N . ASP A 1 100 ? 6.997 -25.166 -8.607 1.00 47.38 100 ASP A N 1
ATOM 784 C CA . ASP A 1 100 ? 6.467 -26.178 -9.551 1.00 47.38 100 ASP A CA 1
ATOM 785 C C . ASP A 1 100 ? 6.403 -25.689 -11.013 1.00 47.38 100 ASP A C 1
ATOM 787 O O . ASP A 1 100 ? 6.616 -26.446 -11.960 1.00 47.38 100 ASP A O 1
ATOM 791 N N . SER A 1 101 ? 6.180 -24.392 -11.231 1.00 46.06 101 SER A N 1
ATOM 792 C CA . SER A 1 101 ? 6.253 -23.772 -12.552 1.00 46.06 101 SER A CA 1
ATOM 793 C C . SER A 1 101 ? 7.618 -23.113 -12.698 1.00 46.06 101 SER A C 1
ATOM 795 O O . SER A 1 101 ? 7.860 -22.019 -12.192 1.00 46.06 101 SER A O 1
ATOM 797 N N . GLY A 1 102 ? 8.512 -23.797 -13.416 1.00 44.16 102 GLY A N 1
ATOM 798 C CA . GLY A 1 102 ? 9.832 -23.326 -13.831 1.00 44.16 102 GLY A CA 1
ATOM 799 C C . GLY A 1 102 ? 9.783 -22.062 -14.694 1.00 44.16 102 GLY A C 1
ATOM 800 O O . GLY A 1 102 ? 10.174 -22.071 -15.857 1.00 44.16 102 GLY A O 1
ATOM 801 N N . SER A 1 103 ? 9.370 -20.945 -14.103 1.00 44.09 103 SER A N 1
ATOM 802 C CA . SER A 1 103 ? 9.509 -19.587 -14.613 1.00 44.09 103 SER A CA 1
ATOM 803 C C . SER A 1 103 ? 10.907 -19.053 -14.277 1.00 44.09 103 SER A C 1
ATOM 805 O O . SER A 1 103 ? 11.088 -17.923 -13.825 1.00 44.09 103 SER A O 1
ATOM 807 N N . SER A 1 104 ? 11.928 -19.865 -14.547 1.00 43.84 104 SER A N 1
ATOM 808 C CA . SER A 1 104 ? 13.207 -19.339 -14.996 1.00 43.84 104 SER A CA 1
ATOM 809 C C . SER A 1 104 ? 13.034 -19.001 -16.474 1.00 43.84 104 SER A C 1
ATOM 811 O O . SER A 1 104 ? 13.219 -19.852 -17.345 1.00 43.84 104 SER A O 1
ATOM 813 N N . GLN A 1 105 ? 12.685 -17.749 -16.775 1.00 46.59 105 GLN A N 1
ATOM 814 C CA . GLN A 1 105 ? 13.063 -17.156 -18.059 1.00 46.59 105 GLN A CA 1
ATOM 815 C C . GLN A 1 105 ? 14.589 -16.992 -18.074 1.00 46.59 105 GLN A C 1
ATOM 817 O O . GLN A 1 105 ? 15.111 -15.903 -17.905 1.00 46.59 105 GLN A O 1
ATOM 822 N N . ASP A 1 106 ? 15.278 -18.122 -18.201 1.00 46.62 106 ASP A N 1
ATOM 823 C CA . ASP A 1 106 ? 16.686 -18.253 -18.583 1.00 46.62 106 ASP A CA 1
ATOM 824 C C . ASP A 1 106 ? 16.947 -19.673 -19.127 1.00 46.62 106 ASP A C 1
ATOM 826 O O . ASP A 1 106 ? 18.036 -20.233 -19.022 1.00 46.62 106 ASP A O 1
ATOM 830 N N . LYS A 1 107 ? 15.937 -20.291 -19.758 1.00 46.72 107 LYS A N 1
ATOM 831 C CA . LYS A 1 107 ? 16.199 -21.368 -20.714 1.00 46.72 107 LYS A CA 1
ATOM 832 C C . LYS A 1 107 ? 16.398 -20.740 -22.082 1.00 46.72 107 LYS A C 1
ATOM 834 O O . LYS A 1 107 ? 15.452 -20.466 -22.815 1.00 46.72 107 LYS A O 1
ATOM 839 N N . LYS A 1 108 ? 17.671 -20.508 -22.393 1.00 49.28 108 LYS A N 1
ATOM 840 C CA . LYS A 1 108 ? 18.196 -20.514 -23.759 1.00 49.28 108 LYS A CA 1
ATOM 841 C C . LYS A 1 108 ? 17.506 -21.674 -24.502 1.00 49.28 108 LYS A C 1
ATOM 843 O O . LYS A 1 108 ? 17.617 -22.797 -24.006 1.00 49.28 108 LYS A O 1
ATOM 848 N N . PRO A 1 109 ? 16.755 -21.444 -25.593 1.00 49.97 109 PRO A N 1
ATOM 849 C CA . PRO A 1 109 ? 16.234 -22.563 -26.356 1.00 49.97 109 PRO A CA 1
ATOM 850 C C . PRO A 1 109 ? 17.453 -23.329 -26.860 1.00 49.97 109 PRO A C 1
ATOM 852 O O . PRO A 1 109 ? 18.361 -22.739 -27.458 1.00 49.97 109 PRO A O 1
ATOM 855 N N . GLU A 1 110 ? 17.521 -24.614 -26.529 1.00 54.59 110 GLU A N 1
ATOM 856 C CA . GLU A 1 110 ? 18.339 -25.518 -27.317 1.00 54.59 110 GLU A CA 1
ATOM 857 C C . GLU A 1 110 ? 17.828 -25.385 -28.750 1.00 54.59 110 GLU A C 1
ATOM 859 O O . GLU A 1 110 ? 16.643 -25.564 -29.029 1.00 54.59 110 GLU A O 1
ATOM 864 N N . ALA A 1 111 ? 18.705 -24.873 -29.606 1.00 59.44 111 ALA A N 1
ATOM 865 C CA . ALA A 1 111 ? 18.463 -24.820 -31.028 1.00 59.44 111 ALA A CA 1
ATOM 866 C C . ALA A 1 111 ? 18.410 -26.259 -31.554 1.00 59.44 111 ALA A C 1
ATOM 868 O O . ALA A 1 111 ? 19.175 -27.106 -31.091 1.00 59.44 111 ALA A O 1
ATOM 869 N N . ASP A 1 112 ? 17.541 -26.461 -32.540 1.00 56.03 112 ASP A N 1
ATOM 870 C CA . ASP A 1 112 ? 17.439 -27.640 -33.405 1.00 56.03 112 ASP A CA 1
ATOM 871 C C . ASP A 1 112 ? 16.593 -28.821 -32.900 1.00 56.03 112 ASP A C 1
ATOM 873 O O . ASP A 1 112 ? 16.908 -29.983 -33.149 1.00 56.03 112 ASP A O 1
ATOM 877 N N . GLU A 1 113 ? 15.434 -28.537 -32.305 1.00 56.28 113 GLU A N 1
ATOM 878 C CA . GLU A 1 113 ? 14.252 -29.322 -32.677 1.00 56.28 113 GLU A CA 1
ATOM 879 C C . GLU A 1 113 ? 13.608 -28.601 -33.866 1.00 56.28 113 GLU A C 1
ATOM 881 O O . GLU A 1 113 ? 13.177 -27.454 -33.723 1.00 56.28 113 GLU A O 1
ATOM 886 N N . ASP A 1 114 ? 13.597 -29.228 -35.047 1.00 60.38 114 ASP A N 1
ATOM 887 C CA . ASP A 1 114 ? 12.864 -28.748 -36.223 1.00 60.38 114 ASP A CA 1
ATOM 888 C C . ASP A 1 114 ? 11.372 -28.665 -35.868 1.00 60.38 114 ASP A C 1
ATOM 890 O O . ASP A 1 114 ? 10.607 -29.616 -36.038 1.00 60.38 114 ASP A O 1
ATOM 894 N N . LEU A 1 115 ? 10.960 -27.533 -35.297 1.00 66.06 115 LEU A N 1
ATOM 895 C CA . LEU A 1 115 ? 9.564 -27.241 -35.026 1.00 66.06 115 LEU A CA 1
ATOM 896 C C . LEU A 1 115 ? 8.853 -27.183 -36.381 1.00 66.06 115 LEU A C 1
ATOM 898 O O . LEU A 1 115 ? 9.079 -26.263 -37.169 1.00 66.06 115 LEU A O 1
ATOM 902 N N . ASP A 1 116 ? 8.001 -28.171 -36.644 1.00 76.56 116 ASP A N 1
ATOM 903 C CA . ASP A 1 116 ? 7.117 -28.209 -37.809 1.00 76.56 116 ASP A CA 1
ATOM 904 C C . ASP A 1 116 ? 6.014 -27.153 -37.633 1.00 76.56 116 ASP A C 1
ATOM 906 O O . ASP A 1 116 ? 4.920 -27.411 -37.128 1.00 76.56 116 ASP A O 1
ATOM 910 N N . ILE A 1 117 ? 6.370 -25.900 -37.922 1.00 80.75 117 ILE A N 1
ATOM 911 C CA . ILE A 1 117 ? 5.498 -24.740 -37.777 1.00 80.75 117 ILE A CA 1
ATOM 912 C C . ILE A 1 117 ? 4.694 -24.578 -39.066 1.00 80.75 117 ILE A C 1
ATOM 914 O O . ILE A 1 117 ? 5.218 -24.135 -40.091 1.00 80.75 117 ILE A O 1
ATOM 918 N N . ASP A 1 118 ? 3.395 -24.857 -38.992 1.00 85.19 118 ASP A N 1
ATOM 919 C CA . ASP A 1 118 ? 2.466 -24.550 -40.076 1.00 85.19 118 ASP A CA 1
ATOM 920 C C . ASP A 1 118 ? 2.273 -23.029 -40.203 1.00 85.19 118 ASP A C 1
ATOM 922 O O . ASP A 1 118 ? 1.511 -22.397 -39.472 1.00 85.19 118 ASP A O 1
ATOM 926 N N . LEU A 1 119 ? 2.959 -22.425 -41.174 1.00 85.94 119 LEU A N 1
ATOM 927 C CA . LEU A 1 119 ? 2.857 -20.993 -41.477 1.00 85.94 119 LEU A CA 1
ATOM 928 C C . LEU A 1 119 ? 1.461 -20.573 -41.968 1.00 85.94 119 LEU A C 1
ATOM 930 O O . LEU A 1 119 ? 1.158 -19.376 -42.022 1.00 85.94 119 LEU A O 1
ATOM 934 N N . THR A 1 120 ? 0.610 -21.531 -42.339 1.00 90.00 120 THR A N 1
ATOM 935 C CA . THR A 1 120 ? -0.766 -21.277 -42.773 1.00 90.00 120 THR A CA 1
ATOM 936 C C . THR A 1 120 ? -1.782 -21.363 -41.639 1.00 90.00 120 THR A C 1
ATOM 938 O O . THR A 1 120 ? -2.930 -20.962 -41.845 1.00 90.00 120 THR A O 1
ATOM 941 N N . ASP A 1 121 ? -1.368 -21.778 -40.434 1.00 93.44 121 ASP A N 1
ATOM 942 C CA . ASP A 1 121 ? -2.251 -21.846 -39.274 1.00 93.44 121 ASP A CA 1
ATOM 943 C C . ASP A 1 121 ? -2.779 -20.437 -38.914 1.00 93.44 121 ASP A C 1
ATOM 945 O O . ASP A 1 121 ? -2.004 -19.525 -38.579 1.00 93.44 121 ASP A O 1
ATOM 949 N N . PRO A 1 122 ? -4.103 -20.201 -38.995 1.00 92.94 122 PRO A N 1
ATOM 950 C CA . PRO A 1 122 ? -4.693 -18.920 -38.630 1.00 92.94 122 PRO A CA 1
ATOM 951 C C . PRO A 1 122 ? -4.469 -18.556 -37.155 1.00 92.94 122 PRO A C 1
ATOM 953 O O . PRO A 1 122 ? -4.347 -17.365 -36.844 1.00 92.94 122 PRO A O 1
ATOM 956 N N . ASP A 1 123 ? -4.389 -19.534 -36.251 1.00 91.19 123 ASP A N 1
ATOM 957 C CA . ASP A 1 123 ? -4.202 -19.285 -34.822 1.00 91.19 123 ASP A CA 1
ATOM 958 C C . ASP A 1 123 ? -2.758 -18.879 -34.508 1.00 91.19 123 ASP A C 1
ATOM 960 O O . ASP A 1 123 ? -2.544 -17.906 -33.771 1.00 91.19 123 ASP A O 1
ATOM 964 N N . LEU A 1 124 ? -1.771 -19.515 -35.146 1.00 91.88 124 LEU A N 1
ATOM 965 C CA . LEU A 1 124 ? -0.373 -19.084 -35.096 1.00 91.88 124 LEU A CA 1
ATOM 966 C C . LEU A 1 124 ? -0.202 -17.650 -35.614 1.00 91.88 124 LEU A C 1
ATOM 968 O O . LEU A 1 124 ? 0.413 -16.812 -34.950 1.00 91.88 124 LEU A O 1
ATOM 972 N N . ASN A 1 125 ? -0.790 -17.337 -36.771 1.00 92.25 125 ASN A N 1
ATOM 973 C CA . ASN A 1 125 ? -0.733 -15.998 -37.356 1.00 92.25 125 ASN A CA 1
ATOM 974 C C . ASN A 1 125 ? -1.363 -14.946 -36.428 1.00 92.25 125 ASN A C 1
ATOM 976 O O . ASN A 1 125 ? -0.792 -13.877 -36.194 1.00 92.25 125 ASN A O 1
ATOM 980 N N . LYS A 1 126 ? -2.514 -15.259 -35.826 1.00 94.75 126 LYS A N 1
ATOM 981 C CA . LYS A 1 126 ? -3.183 -14.388 -34.851 1.00 94.75 126 LYS A CA 1
ATOM 982 C C . LYS A 1 126 ? -2.334 -14.164 -33.598 1.00 94.75 126 LYS A C 1
ATOM 984 O O . LYS A 1 126 ? -2.267 -13.036 -33.097 1.00 94.75 126 LYS A O 1
ATOM 989 N N . ALA A 1 127 ? -1.678 -15.208 -33.096 1.00 94.25 127 ALA A N 1
ATOM 990 C CA . ALA A 1 127 ? -0.760 -15.108 -31.968 1.00 94.25 127 ALA A CA 1
ATOM 991 C C . ALA A 1 127 ? 0.456 -14.233 -32.312 1.00 94.25 127 ALA A C 1
ATOM 993 O O . ALA A 1 127 ? 0.773 -13.306 -31.561 1.00 94.25 127 ALA A O 1
ATOM 994 N N . ALA A 1 128 ? 1.075 -14.456 -33.474 1.00 94.69 128 ALA A N 1
ATOM 995 C CA . ALA A 1 128 ? 2.207 -13.675 -33.960 1.00 94.69 128 ALA A CA 1
ATOM 996 C C . ALA A 1 128 ? 1.858 -12.184 -34.083 1.00 94.69 128 ALA A C 1
ATOM 998 O O . ALA A 1 128 ? 2.567 -11.339 -33.530 1.00 94.69 128 ALA A O 1
ATOM 999 N N . VAL A 1 129 ? 0.720 -11.853 -34.703 1.00 96.31 129 VAL A N 1
ATOM 1000 C CA . VAL A 1 129 ? 0.228 -10.468 -34.818 1.00 96.31 129 VAL A CA 1
ATOM 1001 C C . VAL A 1 129 ? 0.047 -9.825 -33.441 1.00 96.31 129 VAL A C 1
ATOM 1003 O O . VAL A 1 129 ? 0.432 -8.674 -33.233 1.00 96.31 129 VAL A O 1
ATOM 1006 N N . LYS A 1 130 ? -0.494 -10.560 -32.462 1.00 97.25 130 LYS A N 1
ATOM 1007 C CA . LYS A 1 130 ? -0.676 -10.053 -31.094 1.00 97.25 130 LYS A CA 1
ATOM 1008 C C . LYS A 1 130 ? 0.659 -9.768 -30.401 1.00 97.25 130 LYS A C 1
ATOM 1010 O O . LYS A 1 130 ? 0.793 -8.731 -29.746 1.00 97.25 130 LYS A O 1
ATOM 1015 N N . ILE A 1 131 ? 1.640 -10.657 -30.557 1.00 96.25 131 ILE A N 1
ATOM 1016 C CA . ILE A 1 131 ? 2.994 -10.484 -30.011 1.00 96.25 131 ILE A CA 1
ATOM 1017 C C . ILE A 1 131 ? 3.662 -9.260 -30.644 1.00 96.25 131 ILE A C 1
ATOM 1019 O O . ILE A 1 131 ? 4.161 -8.393 -29.926 1.00 96.25 131 ILE A O 1
ATOM 1023 N N . GLN A 1 132 ? 3.599 -9.137 -31.971 1.00 95.19 132 GLN A N 1
ATOM 1024 C CA . GLN A 1 132 ? 4.155 -8.006 -32.715 1.00 95.19 132 GLN A CA 1
ATOM 1025 C C . GLN A 1 132 ? 3.518 -6.674 -32.299 1.00 95.19 132 GLN A C 1
ATOM 1027 O O . GLN A 1 132 ? 4.232 -5.709 -32.027 1.00 95.19 132 GLN A O 1
ATOM 1032 N N . ALA A 1 133 ? 2.187 -6.618 -32.191 1.00 96.75 133 ALA A N 1
ATOM 1033 C CA . ALA A 1 133 ? 1.468 -5.419 -31.764 1.00 96.75 133 ALA A CA 1
ATOM 1034 C C . ALA A 1 133 ? 1.838 -5.007 -30.329 1.00 96.75 133 ALA A C 1
ATOM 1036 O O . ALA A 1 133 ? 2.113 -3.832 -30.065 1.00 96.75 133 ALA A O 1
ATOM 1037 N N . SER A 1 134 ? 1.900 -5.976 -29.410 1.00 96.56 134 SER A N 1
ATOM 1038 C CA . SER A 1 134 ? 2.326 -5.743 -28.027 1.00 96.56 134 SER A CA 1
ATOM 1039 C C . SER A 1 134 ? 3.756 -5.203 -27.961 1.00 96.56 134 SER A C 1
ATOM 1041 O O . SER A 1 134 ? 4.008 -4.194 -27.297 1.00 96.56 134 SER A O 1
ATOM 1043 N N . PHE A 1 135 ? 4.678 -5.820 -28.708 1.00 96.56 135 PHE A N 1
ATOM 1044 C CA . PHE A 1 135 ? 6.082 -5.422 -28.759 1.00 96.56 135 PHE A CA 1
ATOM 1045 C C . PHE A 1 135 ? 6.259 -4.025 -29.356 1.00 96.56 135 PHE A C 1
ATOM 1047 O O . PHE A 1 135 ? 6.955 -3.192 -28.777 1.00 96.56 135 PHE A O 1
ATOM 1054 N N . ARG A 1 136 ? 5.564 -3.714 -30.458 1.00 95.25 136 ARG A N 1
ATOM 1055 C CA . ARG A 1 136 ? 5.585 -2.370 -31.049 1.00 95.25 136 ARG A CA 1
ATOM 1056 C C . ARG A 1 136 ? 5.111 -1.315 -30.052 1.00 95.25 136 ARG A C 1
ATOM 1058 O O . ARG A 1 136 ? 5.753 -0.275 -29.927 1.00 95.25 136 ARG A O 1
ATOM 1065 N N . GLY A 1 137 ? 4.032 -1.596 -29.320 1.00 96.00 137 GLY A N 1
ATOM 1066 C CA . GLY A 1 137 ? 3.539 -0.712 -28.265 1.00 96.00 137 GLY A CA 1
ATOM 1067 C C . GLY A 1 137 ? 4.515 -0.571 -27.093 1.00 96.00 137 GLY A C 1
ATOM 1068 O O . GLY A 1 137 ? 4.679 0.527 -26.567 1.00 96.00 137 GLY A O 1
ATOM 1069 N N . HIS A 1 138 ? 5.178 -1.657 -26.687 1.00 95.69 138 HIS A N 1
ATOM 1070 C CA . HIS A 1 138 ? 6.202 -1.624 -25.641 1.00 95.69 138 HIS A CA 1
ATOM 1071 C C . HIS A 1 138 ? 7.400 -0.759 -26.045 1.00 95.69 138 HIS A C 1
ATOM 1073 O O . HIS A 1 138 ? 7.835 0.061 -25.245 1.00 95.69 138 HIS A O 1
ATOM 1079 N N . MET A 1 139 ? 7.877 -0.876 -27.288 1.00 92.88 139 MET A N 1
ATOM 1080 C CA . MET A 1 139 ? 8.984 -0.062 -27.799 1.00 92.88 139 MET A CA 1
ATOM 1081 C C . MET A 1 139 ? 8.673 1.439 -27.760 1.00 92.88 139 MET A C 1
ATOM 1083 O O . MET A 1 139 ? 9.512 2.206 -27.309 1.00 92.88 139 MET A O 1
ATOM 1087 N N . ILE A 1 140 ? 7.457 1.845 -28.147 1.00 91.62 140 ILE A N 1
ATOM 1088 C CA . ILE A 1 140 ? 7.019 3.255 -28.096 1.00 91.62 140 ILE A CA 1
ATOM 1089 C C . ILE A 1 140 ? 6.994 3.773 -26.654 1.00 91.62 140 ILE A C 1
ATOM 1091 O O . ILE A 1 140 ? 7.479 4.862 -26.370 1.00 91.62 140 ILE A O 1
ATOM 1095 N N . ARG A 1 141 ? 6.435 2.992 -25.720 1.00 89.56 141 ARG A N 1
ATOM 1096 C CA . ARG A 1 141 ? 6.391 3.387 -24.304 1.00 89.56 141 ARG A CA 1
ATOM 1097 C C . ARG A 1 141 ? 7.788 3.490 -23.706 1.00 89.56 141 ARG A C 1
ATOM 1099 O O . ARG A 1 141 ? 8.067 4.460 -23.024 1.00 89.56 141 ARG A O 1
ATOM 1106 N N . LYS A 1 142 ? 8.669 2.540 -24.020 1.00 89.69 142 LYS A N 1
ATOM 1107 C CA . LYS A 1 142 ? 10.060 2.537 -23.558 1.00 89.69 142 LYS A CA 1
ATOM 1108 C C . LYS A 1 142 ? 10.860 3.729 -24.097 1.00 89.69 142 LYS A C 1
ATOM 1110 O O . LYS A 1 142 ? 11.710 4.254 -23.388 1.00 89.69 142 LYS A O 1
ATOM 1115 N N . GLU A 1 143 ? 10.592 4.148 -25.332 1.00 85.88 143 GLU A N 1
ATOM 1116 C CA . GLU A 1 143 ? 11.177 5.350 -25.937 1.00 85.88 143 GLU A CA 1
ATOM 1117 C C . GLU A 1 143 ? 10.694 6.621 -25.216 1.00 85.88 143 GLU A C 1
ATOM 1119 O O . GLU A 1 143 ? 11.515 7.411 -24.757 1.00 85.88 143 GLU A O 1
ATOM 1124 N N . HIS A 1 144 ? 9.384 6.754 -24.980 1.00 74.56 144 HIS A N 1
ATOM 1125 C CA . HIS A 1 144 ? 8.822 7.895 -24.245 1.00 74.56 144 HIS A CA 1
ATOM 1126 C C . HIS A 1 144 ? 9.169 7.921 -22.745 1.00 74.56 144 HIS A C 1
ATOM 1128 O O . HIS A 1 144 ? 9.301 8.999 -22.170 1.00 74.56 144 HIS A O 1
ATOM 1134 N N . GLU A 1 145 ? 9.363 6.767 -22.103 1.00 66.56 145 GLU A N 1
ATOM 1135 C CA . GLU A 1 145 ? 9.863 6.661 -20.721 1.00 66.56 145 GLU A CA 1
ATOM 1136 C C . GLU A 1 145 ? 11.316 7.167 -20.589 1.00 66.56 145 GLU A C 1
ATOM 1138 O O . GLU A 1 145 ? 11.733 7.556 -19.499 1.00 66.56 145 GLU A O 1
ATOM 1143 N N . GLY A 1 146 ? 12.081 7.208 -21.689 1.00 61.12 146 GLY A N 1
ATOM 1144 C CA . GLY A 1 146 ? 13.416 7.813 -21.747 1.00 61.12 146 GLY A CA 1
ATOM 1145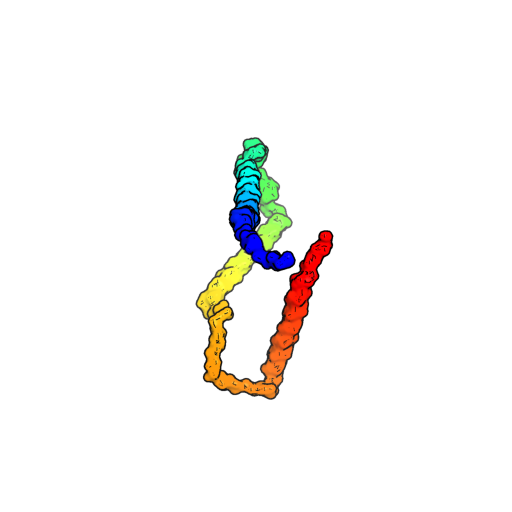 C C . GLY A 1 146 ? 13.426 9.328 -22.001 1.00 61.12 146 GLY A C 1
ATOM 1146 O O . GLY A 1 146 ? 14.433 9.978 -21.721 1.00 61.12 146 GLY A O 1
ATOM 1147 N N . GLU A 1 147 ? 12.327 9.904 -22.501 1.00 59.12 147 GLU A N 1
ATOM 1148 C CA . GLU A 1 147 ? 12.236 11.318 -22.910 1.00 59.12 147 GLU A CA 1
ATOM 1149 C C . GLU A 1 147 ? 11.624 12.247 -21.852 1.00 59.12 147 GLU A C 1
ATOM 1151 O O . GLU A 1 147 ? 11.732 13.469 -21.968 1.00 59.12 147 GLU A O 1
ATOM 1156 N N . THR A 1 148 ? 11.037 11.720 -20.773 1.00 54.19 148 THR A N 1
ATOM 1157 C CA . THR A 1 148 ? 10.609 12.551 -19.638 1.00 54.19 148 THR A CA 1
ATOM 1158 C C . THR A 1 148 ? 11.800 12.896 -18.741 1.00 54.19 148 THR A C 1
ATOM 1160 O O . THR A 1 148 ? 11.925 12.384 -17.628 1.00 54.19 148 THR A O 1
ATOM 1163 N N . GLN A 1 149 ? 12.682 13.784 -19.209 1.00 51.44 149 GLN A N 1
ATOM 1164 C CA . GLN A 1 149 ? 13.481 14.591 -18.288 1.00 51.44 149 GLN A CA 1
ATOM 1165 C C . GLN A 1 149 ? 12.603 15.713 -17.708 1.00 51.44 149 GLN A C 1
ATOM 1167 O O . GLN A 1 149 ? 11.905 16.392 -18.466 1.00 51.44 149 GLN A O 1
ATOM 1172 N N . PRO A 1 150 ? 12.623 15.945 -16.382 1.00 55.59 150 PRO A N 1
ATOM 1173 C CA . PRO A 1 150 ? 12.019 17.133 -15.802 1.00 55.59 150 PRO A CA 1
ATOM 1174 C C . PRO A 1 150 ? 12.855 18.348 -16.221 1.00 55.59 150 PRO A C 1
ATOM 1176 O O . PRO A 1 150 ? 13.950 18.561 -15.706 1.00 55.59 150 PRO A O 1
ATOM 1179 N N . ASN A 1 151 ? 12.344 19.147 -17.158 1.00 55.62 151 ASN A N 1
ATOM 1180 C CA . ASN A 1 151 ? 12.836 20.508 -17.346 1.00 55.62 151 ASN A CA 1
ATOM 1181 C C . ASN A 1 151 ? 12.467 21.315 -16.093 1.00 55.62 151 ASN A C 1
ATOM 1183 O O . ASN A 1 151 ? 11.287 21.584 -15.858 1.00 55.62 151 ASN A O 1
ATOM 1187 N N . ASN A 1 152 ? 13.477 21.680 -15.305 1.00 48.09 152 ASN A N 1
ATOM 1188 C CA . ASN A 1 152 ? 13.427 22.780 -14.346 1.00 48.09 152 ASN A CA 1
ATOM 1189 C C . ASN A 1 152 ? 14.510 23.794 -14.698 1.00 48.09 152 ASN A C 1
ATOM 1191 O O . ASN A 1 152 ? 15.698 23.422 -14.567 1.00 48.09 152 ASN A O 1
#

pLDDT: mean 75.51, std 19.68, range [40.44, 97.88]

InterPro domains:
  IPR000048 IQ motif, EF-hand binding site [PF00612] (25-43)
  IPR000048 IQ motif, EF-hand binding site [PF00612] (76-92)
  IPR000048 IQ motif, EF-hand binding site [PF00612] (126-144)
  IPR000048 IQ motif, EF-hand binding site [SM00015] (22-44)
  IPR000048 IQ motif, EF-hand binding site [SM00015] (72-94)
  IPR000048 IQ motif, EF-hand binding site [SM00015] (123-145)
  IPR027417 P-loop containing nucleoside triphosphate hydrolase [SSF52540] (66-144)

Secondary structure (DSSP, 8-state):
--------PPPTTTTSSTTHHHHHHHHHHHHHHHHHHHHHHHHHS-SS-SSSS-SPPPHHHHHHHS-TT-HHHHHHHHHHHHHHHHHHHHHHHHHHHHHHS---TT----S-------TT-HHHHHHHHHHHHHHHHHHHHHHHHHH-----

Sequence (152 aa):
MRSNGSATSPSSEDRRSTAAEPEQQAATKIQAAFRGHRSRQSMKQPAGAKEEAAREPTREQLEEEFRMDDQELCHAATKIQASFRGHMSRKQENEKHNEDSGSSQDKKPEADEDLDIDLTDPDLNKAAVKIQASFRGHMIRKEHEGETQPNN

Radius of gyration: 34.25 Å; chains: 1; bounding box: 95×62×71 Å